Protein AF-A0A7J5TLV4-F1 (afdb_monomer_lite)

Sequence (67 aa):
MLTTVQVARLFGAETPEEIKTRQAYLAQLRFRGQGPRFVKHGRMILYPQSAVAEWLEEGETNCTRNV

Foldseek 3Di:
DAFLQRLQVVVVDDDPVSSVVSSVVQVVCVVVVNHFDWDDDPPTIDGDPVSSVVCVVVPSPVPDDDD

Secondary structure (DSSP, 8-state):
-EEHHHHHHHTT--SHHHHHHHHHHHHHHHHHT-S---EEETTEEEE-HHHHHHHHHT-TT-S----

Structure (mmCIF, N/CA/C/O backbone):
data_AF-A0A7J5TLV4-F1
#
_entry.id   AF-A0A7J5TLV4-F1
#
loop_
_atom_site.group_PDB
_atom_site.id
_atom_site.type_symbol
_atom_site.label_atom_id
_atom_site.label_alt_id
_atom_site.label_comp_id
_atom_site.label_asym_id
_atom_site.label_entity_id
_atom_site.label_seq_id
_atom_site.pdbx_PDB_ins_code
_atom_site.Cartn_x
_atom_site.Cartn_y
_atom_site.Cartn_z
_atom_site.occupancy
_atom_site.B_iso_or_equiv
_atom_site.auth_seq_id
_atom_site.auth_comp_id
_atom_site.auth_asym_id
_atom_site.auth_atom_id
_atom_site.pdbx_PDB_model_num
ATOM 1 N N . MET A 1 1 ? -10.715 -7.978 -1.801 1.00 87.56 1 MET A N 1
ATOM 2 C CA . MET A 1 1 ? -9.529 -7.543 -1.024 1.00 87.56 1 MET A CA 1
ATOM 3 C C . MET A 1 1 ? -8.292 -8.005 -1.778 1.00 87.56 1 MET A C 1
ATOM 5 O O . MET A 1 1 ? -8.307 -9.124 -2.273 1.00 87.56 1 MET A O 1
ATOM 9 N N . LEU A 1 2 ? -7.268 -7.164 -1.888 1.00 92.88 2 LEU A N 1
ATOM 10 C CA . LEU A 1 2 ? -6.008 -7.429 -2.579 1.00 92.88 2 LEU A CA 1
ATOM 11 C C . LEU A 1 2 ? -4.880 -7.600 -1.559 1.00 92.88 2 LEU A C 1
ATOM 13 O O . LEU A 1 2 ? -4.807 -6.875 -0.571 1.00 92.88 2 LEU A O 1
ATOM 17 N N . THR A 1 3 ? -3.979 -8.542 -1.792 1.00 94.94 3 THR A N 1
ATOM 18 C CA . THR A 1 3 ? -2.740 -8.675 -1.015 1.00 94.94 3 THR A CA 1
ATOM 19 C C . THR A 1 3 ? -1.702 -7.657 -1.475 1.00 94.94 3 THR A C 1
ATOM 21 O O . THR A 1 3 ? -1.754 -7.179 -2.606 1.00 94.94 3 THR A O 1
ATOM 24 N N . THR A 1 4 ? -0.687 -7.381 -0.654 1.00 92.12 4 THR A N 1
ATOM 25 C CA . THR A 1 4 ? 0.437 -6.512 -1.051 1.00 92.12 4 THR A CA 1
ATOM 26 C C . THR A 1 4 ? 1.125 -6.975 -2.344 1.00 92.12 4 THR A C 1
ATOM 28 O O . THR A 1 4 ? 1.600 -6.141 -3.103 1.00 92.12 4 THR A O 1
ATOM 31 N N . VAL A 1 5 ? 1.166 -8.288 -2.624 1.00 93.62 5 VAL A N 1
ATOM 32 C CA . VAL A 1 5 ? 1.695 -8.832 -3.893 1.00 93.62 5 VAL A CA 1
ATOM 33 C C . VAL A 1 5 ? 0.796 -8.460 -5.070 1.00 93.62 5 VAL A C 1
ATOM 35 O O . VAL A 1 5 ? 1.287 -8.016 -6.101 1.00 93.62 5 VAL A O 1
ATOM 38 N N . GLN A 1 6 ? -0.519 -8.644 -4.927 1.00 94.25 6 GLN A N 1
ATOM 39 C CA . GLN A 1 6 ? -1.475 -8.303 -5.984 1.00 94.25 6 GLN A CA 1
ATOM 40 C C . GLN A 1 6 ? -1.463 -6.805 -6.270 1.00 94.25 6 GLN A C 1
ATOM 42 O O . GLN A 1 6 ? -1.456 -6.421 -7.431 1.00 94.25 6 GLN A O 1
ATOM 47 N N . VAL A 1 7 ? -1.392 -5.979 -5.222 1.00 91.25 7 VAL A N 1
ATOM 48 C CA . VAL A 1 7 ? -1.213 -4.535 -5.373 1.00 91.25 7 VAL A CA 1
ATOM 49 C C . VAL A 1 7 ? 0.090 -4.265 -6.116 1.00 91.25 7 VAL A C 1
ATOM 51 O O . VAL A 1 7 ? 0.022 -3.678 -7.177 1.00 91.25 7 VAL A O 1
ATOM 54 N N . ALA A 1 8 ? 1.240 -4.785 -5.673 1.00 90.56 8 ALA A N 1
ATOM 55 C CA . ALA A 1 8 ? 2.526 -4.589 -6.356 1.00 90.56 8 ALA A CA 1
ATOM 56 C C . ALA A 1 8 ? 2.496 -4.910 -7.865 1.00 90.56 8 ALA A C 1
ATOM 58 O O . ALA A 1 8 ? 3.087 -4.173 -8.649 1.00 90.56 8 ALA A O 1
ATOM 59 N N . ARG A 1 9 ? 1.775 -5.959 -8.279 1.00 90.88 9 ARG A N 1
ATOM 60 C CA . ARG A 1 9 ? 1.595 -6.300 -9.700 1.00 90.88 9 ARG A CA 1
ATOM 61 C C . ARG A 1 9 ? 0.781 -5.265 -10.476 1.00 90.88 9 ARG A C 1
ATOM 63 O O . ARG A 1 9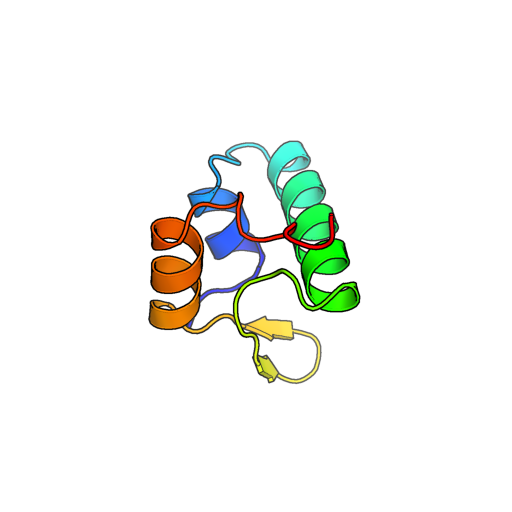 ? 1.095 -5.005 -11.628 1.00 90.88 9 ARG A O 1
ATOM 70 N N . LEU A 1 10 ? -0.220 -4.643 -9.851 1.00 88.81 10 LEU A N 1
ATOM 71 C CA . LEU A 1 10 ? -0.970 -3.539 -10.464 1.00 88.81 10 LEU A CA 1
ATOM 72 C C . LEU A 1 10 ? -0.084 -2.305 -10.714 1.00 88.81 10 LEU A C 1
ATOM 74 O O . LEU A 1 10 ? -0.345 -1.571 -11.656 1.00 88.81 10 LEU A O 1
ATOM 78 N N . PHE A 1 11 ? 0.998 -2.128 -9.943 1.00 80.25 11 PHE A N 1
ATOM 79 C CA . PHE A 1 11 ? 2.033 -1.097 -10.163 1.00 80.25 11 PHE A CA 1
ATOM 80 C C . PHE A 1 11 ? 3.094 -1.512 -11.201 1.00 80.25 11 PHE A C 1
ATOM 82 O O . PHE A 1 11 ? 4.177 -0.928 -11.247 1.00 80.25 11 PHE A O 1
ATOM 89 N N . GLY A 1 12 ? 2.828 -2.555 -11.993 1.00 83.50 12 GLY A N 1
ATOM 90 C CA . GLY A 1 12 ? 3.722 -3.017 -13.054 1.00 83.50 12 GLY A CA 1
ATOM 91 C C . GLY A 1 12 ? 4.921 -3.843 -12.580 1.00 83.50 12 GLY A C 1
ATOM 92 O O . GLY A 1 12 ? 5.893 -3.951 -13.315 1.00 83.50 12 GLY A O 1
ATOM 93 N N . ALA A 1 13 ? 4.900 -4.409 -11.366 1.00 87.19 13 ALA A N 1
ATOM 94 C CA . ALA A 1 13 ? 5.925 -5.376 -10.965 1.00 87.19 13 ALA A CA 1
ATOM 95 C C . ALA A 1 13 ? 5.601 -6.773 -11.501 1.00 87.19 13 ALA A C 1
ATOM 97 O O . ALA A 1 13 ? 4.622 -7.391 -11.071 1.00 87.19 13 ALA A O 1
ATOM 98 N N . GLU A 1 14 ? 6.455 -7.299 -12.374 1.00 88.69 14 GLU A N 1
ATOM 99 C CA . GLU A 1 14 ? 6.267 -8.621 -12.980 1.00 88.69 14 GLU A CA 1
ATOM 100 C C . GLU A 1 14 ? 7.245 -9.646 -12.404 1.00 88.69 14 GLU A C 1
ATOM 102 O O . GLU A 1 14 ? 6.879 -10.802 -12.164 1.00 88.69 14 GLU A O 1
ATOM 107 N N . THR A 1 15 ? 8.470 -9.212 -12.099 1.00 93.56 15 THR A N 1
ATOM 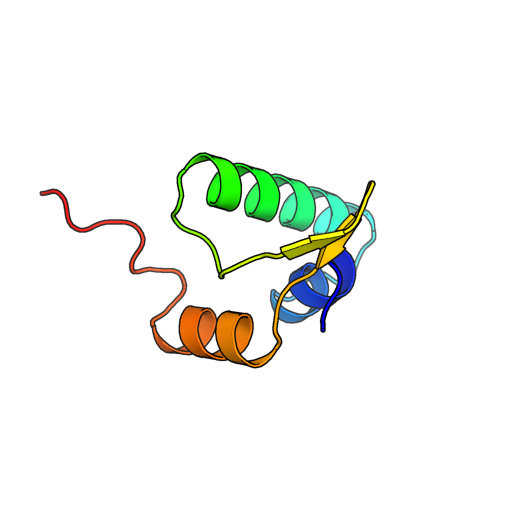108 C CA . THR A 1 15 ? 9.515 -10.078 -11.545 1.00 93.56 15 THR A CA 1
ATOM 109 C C . THR A 1 15 ? 9.437 -10.187 -10.015 1.00 93.56 15 THR A C 1
ATOM 111 O O . THR A 1 15 ? 8.946 -9.278 -9.333 1.00 93.56 15 THR A O 1
ATOM 114 N N . PRO A 1 16 ? 9.933 -11.284 -9.411 1.00 93.38 16 PRO A N 1
ATOM 115 C CA . PRO A 1 16 ? 9.994 -11.424 -7.954 1.00 93.38 16 PRO A CA 1
ATOM 116 C C . PRO A 1 16 ? 10.754 -10.287 -7.248 1.00 93.38 16 PRO A C 1
ATOM 118 O O . PRO A 1 16 ? 10.374 -9.870 -6.150 1.00 93.38 16 PRO A O 1
ATOM 121 N N . GLU A 1 17 ? 11.814 -9.775 -7.865 1.00 92.00 17 GLU A N 1
ATOM 122 C CA . GLU A 1 17 ? 12.661 -8.692 -7.362 1.00 92.00 17 GLU A CA 1
ATOM 123 C C . GLU 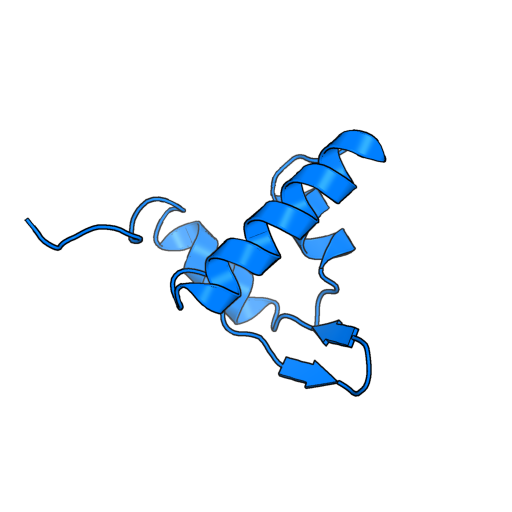A 1 17 ? 11.918 -7.348 -7.369 1.00 92.00 17 GLU A C 1
ATOM 125 O O . GLU A 1 17 ? 11.930 -6.614 -6.373 1.00 92.00 17 GLU A O 1
ATOM 130 N N . GLU A 1 18 ? 11.200 -7.049 -8.453 1.00 88.62 18 GLU A N 1
ATOM 131 C CA . GLU A 1 18 ? 10.345 -5.863 -8.541 1.00 88.62 18 GLU A CA 1
ATOM 132 C C . GLU A 1 18 ? 9.196 -5.943 -7.543 1.00 88.62 18 GLU A C 1
ATOM 134 O O . GLU A 1 18 ? 8.911 -4.960 -6.859 1.00 88.62 18 GLU A O 1
ATOM 139 N N . ILE A 1 19 ? 8.575 -7.118 -7.388 1.00 90.81 19 ILE A N 1
ATOM 140 C CA . ILE A 1 19 ? 7.498 -7.322 -6.415 1.00 90.81 19 ILE A CA 1
ATOM 141 C C . ILE A 1 19 ? 8.006 -6.999 -5.009 1.00 90.81 19 ILE A C 1
ATOM 143 O O . ILE A 1 19 ? 7.347 -6.251 -4.287 1.00 90.81 19 ILE A O 1
ATOM 147 N N . LYS A 1 20 ? 9.186 -7.494 -4.616 1.00 90.50 20 LYS A N 1
ATOM 148 C CA . LYS A 1 20 ? 9.787 -7.174 -3.309 1.00 90.50 20 LYS A CA 1
ATOM 149 C C . LYS A 1 20 ? 10.049 -5.674 -3.153 1.00 90.50 20 LYS A C 1
ATOM 151 O O . LYS A 1 20 ? 9.712 -5.100 -2.117 1.00 90.50 20 LYS A O 1
ATOM 156 N N . THR A 1 21 ? 10.592 -5.031 -4.186 1.00 90.50 21 THR A N 1
ATOM 157 C CA . THR A 1 21 ? 10.849 -3.582 -4.196 1.00 90.50 21 THR A CA 1
ATOM 158 C C . THR A 1 21 ? 9.554 -2.786 -4.015 1.00 90.50 21 THR A C 1
ATOM 160 O O . THR A 1 21 ? 9.471 -1.906 -3.155 1.00 90.50 21 THR A O 1
ATOM 163 N N . ARG A 1 22 ? 8.492 -3.145 -4.746 1.00 89.44 22 ARG A N 1
ATOM 164 C CA . ARG A 1 22 ? 7.173 -2.507 -4.628 1.00 89.44 22 ARG A CA 1
ATOM 165 C C . ARG A 1 22 ? 6.495 -2.796 -3.292 1.00 89.44 22 ARG A C 1
ATOM 167 O O . ARG A 1 22 ? 5.863 -1.908 -2.731 1.00 89.44 22 ARG A O 1
ATOM 174 N N . GLN A 1 23 ? 6.660 -3.987 -2.724 1.00 91.81 23 GLN A N 1
ATOM 175 C CA . GLN A 1 23 ? 6.170 -4.293 -1.377 1.00 91.81 23 GLN A CA 1
ATOM 176 C C . GLN A 1 23 ? 6.837 -3.423 -0.308 1.00 91.81 23 GLN A C 1
ATOM 178 O O . GLN A 1 23 ? 6.149 -2.933 0.593 1.00 91.81 23 GLN A O 1
ATOM 183 N N . ALA A 1 24 ? 8.155 -3.221 -0.405 1.00 91.62 24 ALA A N 1
ATOM 184 C CA . ALA A 1 24 ? 8.893 -2.337 0.491 1.00 91.62 24 ALA A CA 1
ATOM 185 C C . ALA A 1 24 ? 8.422 -0.883 0.339 1.00 91.62 24 ALA A C 1
ATOM 187 O O . ALA A 1 24 ? 8.173 -0.212 1.341 1.00 91.62 24 ALA A O 1
ATOM 188 N N . TYR A 1 25 ? 8.206 -0.427 -0.896 1.00 89.88 25 TYR A N 1
ATOM 189 C CA . TYR A 1 25 ? 7.644 0.893 -1.177 1.00 89.88 25 TYR A CA 1
ATOM 190 C C . TYR A 1 25 ? 6.245 1.074 -0.563 1.00 89.88 25 TYR A C 1
ATOM 192 O O . TYR A 1 25 ? 6.018 2.013 0.200 1.00 89.88 25 TYR A O 1
ATOM 200 N N . LEU A 1 26 ? 5.334 0.116 -0.766 1.00 90.62 26 LEU A N 1
ATOM 201 C CA . LEU A 1 26 ? 4.009 0.116 -0.134 1.00 90.62 26 LEU A CA 1
ATOM 202 C C . LEU A 1 26 ? 4.097 0.117 1.401 1.00 90.62 26 LEU A C 1
ATOM 204 O O . LEU A 1 26 ? 3.250 0.708 2.066 1.00 90.62 26 LEU A O 1
ATOM 208 N N . ALA A 1 27 ? 5.109 -0.528 1.991 1.00 92.06 27 ALA A N 1
ATOM 209 C CA . ALA A 1 27 ? 5.338 -0.475 3.433 1.00 92.06 27 ALA A CA 1
ATOM 210 C C . ALA A 1 27 ? 5.758 0.917 3.915 1.00 92.06 27 ALA A C 1
ATOM 212 O O . ALA A 1 27 ? 5.239 1.382 4.932 1.00 92.06 27 ALA A O 1
ATOM 213 N N . GLN A 1 28 ? 6.632 1.596 3.170 1.00 91.81 28 GLN A N 1
ATOM 214 C CA . GLN A 1 28 ? 7.015 2.979 3.458 1.00 91.81 28 GLN A CA 1
ATOM 215 C C . GLN A 1 28 ? 5.818 3.927 3.341 1.00 91.81 28 GLN A C 1
ATOM 217 O O . GLN A 1 28 ? 5.617 4.761 4.221 1.00 91.81 28 GLN A O 1
ATOM 222 N N . LEU A 1 29 ? 4.981 3.762 2.315 1.00 90.12 29 LEU A N 1
ATOM 223 C CA . LEU A 1 29 ? 3.766 4.560 2.146 1.00 90.12 29 LEU A CA 1
ATOM 224 C C . LEU A 1 29 ? 2.791 4.387 3.314 1.00 90.12 29 LEU A C 1
ATOM 226 O O . LEU A 1 29 ? 2.264 5.377 3.820 1.00 90.12 29 LEU A O 1
ATOM 230 N N . ARG A 1 30 ? 2.596 3.153 3.802 1.00 90.62 30 ARG A N 1
ATOM 231 C CA . ARG A 1 30 ? 1.785 2.902 5.006 1.00 90.62 30 ARG A CA 1
ATOM 232 C C . ARG A 1 30 ? 2.361 3.596 6.234 1.00 90.62 30 ARG A C 1
ATOM 234 O O . ARG A 1 30 ? 1.605 4.187 6.995 1.00 90.62 30 ARG A O 1
ATOM 241 N N . PHE A 1 31 ? 3.679 3.533 6.421 1.00 88.38 31 PHE A N 1
ATOM 242 C CA . PHE A 1 31 ? 4.346 4.197 7.541 1.00 88.38 31 PHE A CA 1
ATOM 243 C C . PHE A 1 31 ? 4.183 5.723 7.487 1.00 88.38 31 PHE A C 1
ATOM 245 O O . PHE A 1 31 ? 3.983 6.354 8.517 1.00 88.38 31 PHE A O 1
ATOM 252 N N . ARG A 1 32 ? 4.218 6.307 6.284 1.00 86.56 32 ARG A N 1
ATOM 253 C CA . ARG A 1 32 ? 4.040 7.750 6.060 1.00 86.56 32 ARG A CA 1
ATOM 254 C C . ARG A 1 32 ? 2.577 8.207 6.023 1.00 86.56 32 ARG A C 1
ATOM 256 O O . ARG A 1 32 ? 2.339 9.406 5.962 1.00 86.56 32 ARG A O 1
ATOM 263 N N . GLY A 1 33 ? 1.611 7.284 6.014 1.00 88.44 33 GLY A N 1
ATOM 264 C CA . GLY A 1 33 ? 0.189 7.603 5.828 1.00 88.44 33 GLY A CA 1
ATOM 265 C C . GLY A 1 33 ? -0.166 8.111 4.423 1.00 88.44 33 GLY A C 1
ATOM 266 O O . GLY A 1 33 ? -1.185 8.765 4.261 1.00 88.44 33 GLY A O 1
ATOM 267 N N . GLN A 1 34 ? 0.675 7.828 3.423 1.00 86.75 34 GLN A N 1
ATOM 268 C CA . GLN A 1 34 ? 0.579 8.345 2.045 1.00 86.75 34 GLN A CA 1
ATOM 269 C C . GLN A 1 34 ? 0.134 7.285 1.023 1.00 86.75 34 GLN A C 1
ATOM 271 O O . GLN A 1 34 ? 0.158 7.521 -0.180 1.00 86.75 34 GLN A O 1
ATOM 276 N N . GLY A 1 35 ? -0.191 6.082 1.492 1.00 87.25 35 GLY A N 1
ATOM 277 C CA . GLY A 1 35 ? -0.596 4.965 0.646 1.00 87.25 35 GLY A CA 1
ATOM 278 C C . GLY A 1 35 ? -2.095 4.685 0.693 1.00 87.25 35 GLY A C 1
ATOM 279 O O . GLY A 1 35 ? -2.822 5.283 1.489 1.00 87.25 35 GLY A O 1
ATOM 280 N N . PRO A 1 36 ? -2.548 3.692 -0.085 1.00 90.50 36 PRO A N 1
ATOM 281 C CA . PRO A 1 36 ? -3.943 3.298 -0.100 1.00 90.50 36 PRO A CA 1
ATOM 282 C C . PRO A 1 36 ? -4.343 2.748 1.270 1.00 90.50 36 PRO A C 1
ATOM 284 O O . PRO A 1 36 ? -3.532 2.149 1.994 1.00 90.50 36 PRO A O 1
ATOM 287 N N . ARG A 1 37 ? -5.623 2.918 1.613 1.00 91.06 37 ARG A N 1
ATOM 288 C CA . ARG A 1 37 ? -6.186 2.385 2.860 1.00 91.06 37 ARG A CA 1
ATOM 289 C C . ARG A 1 37 ? -5.923 0.884 2.948 1.00 91.06 37 ARG A C 1
ATOM 291 O O . ARG A 1 37 ? -6.049 0.155 1.965 1.00 91.06 37 ARG A O 1
ATOM 298 N N . PHE A 1 38 ? -5.578 0.414 4.141 1.00 92.94 38 PHE A N 1
ATOM 299 C CA . PHE A 1 38 ? -5.235 -0.982 4.375 1.00 92.94 38 PHE A CA 1
ATOM 300 C C . PHE A 1 38 ? -5.947 -1.534 5.606 1.00 92.94 38 PHE A C 1
ATOM 302 O O . PHE A 1 38 ? -6.306 -0.808 6.530 1.00 92.94 38 PHE A O 1
ATOM 309 N N . VAL A 1 39 ? -6.108 -2.851 5.623 1.00 93.50 39 VAL A N 1
ATOM 310 C CA . VAL A 1 39 ? -6.644 -3.620 6.740 1.00 93.50 39 VAL A CA 1
ATOM 311 C C . VAL A 1 39 ? -5.570 -4.598 7.193 1.00 93.50 39 VAL A C 1
ATOM 313 O O . VAL A 1 39 ? -5.053 -5.395 6.405 1.00 93.50 39 VAL A O 1
ATOM 316 N N . LYS A 1 40 ? -5.220 -4.544 8.480 1.00 92.88 40 LYS A N 1
ATOM 317 C CA . LYS A 1 40 ? -4.326 -5.528 9.094 1.00 92.88 40 LYS A CA 1
ATOM 318 C C . LYS A 1 40 ? -5.125 -6.790 9.413 1.00 92.88 40 LYS A C 1
ATOM 320 O O . LYS A 1 40 ? -6.028 -6.755 10.242 1.00 92.88 40 LYS A O 1
ATOM 325 N N . HIS A 1 41 ? -4.771 -7.902 8.778 1.00 92.56 41 HIS A N 1
ATOM 326 C CA . HIS A 1 41 ? -5.399 -9.202 8.988 1.00 92.56 41 HIS A CA 1
ATOM 327 C C . HIS A 1 41 ? -4.360 -10.194 9.524 1.00 92.56 41 HIS A C 1
ATOM 329 O O . HIS A 1 41 ? -3.657 -10.874 8.773 1.00 92.56 41 HIS A O 1
ATOM 335 N N . GLY A 1 42 ? -4.204 -10.221 10.851 1.00 92.75 42 GLY A N 1
ATOM 336 C CA . GLY A 1 42 ? -3.175 -11.015 11.523 1.00 92.75 42 GLY A CA 1
ATOM 337 C C . GLY A 1 42 ? -1.763 -10.594 11.102 1.00 92.75 42 GLY A C 1
ATOM 338 O O . GLY A 1 42 ? -1.328 -9.475 11.387 1.00 92.75 42 GLY A O 1
ATOM 339 N N . ARG A 1 43 ? -1.049 -11.501 10.423 1.00 89.50 43 ARG A N 1
ATOM 340 C CA . ARG A 1 43 ? 0.297 -11.260 9.865 1.00 89.50 43 ARG A CA 1
ATOM 341 C C . ARG A 1 43 ? 0.279 -10.632 8.466 1.00 89.50 43 ARG A C 1
ATOM 343 O O . ARG A 1 43 ? 1.336 -10.269 7.961 1.00 89.50 43 ARG A O 1
ATOM 350 N N . MET A 1 44 ? -0.890 -10.512 7.837 1.00 90.31 44 MET A N 1
ATOM 351 C CA . MET A 1 44 ? -1.031 -10.01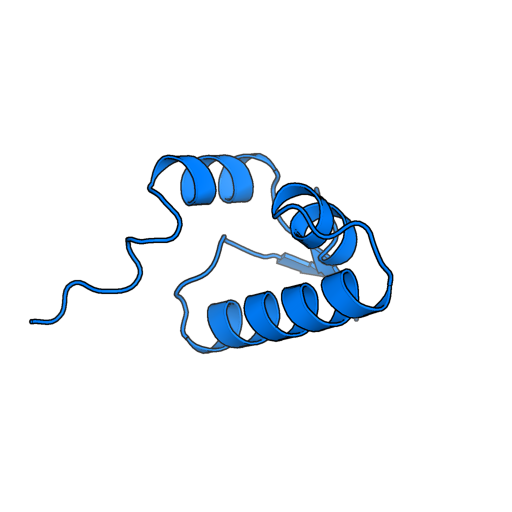7 6.469 1.00 90.31 44 MET A CA 1
ATOM 352 C C . MET A 1 44 ? -1.592 -8.597 6.433 1.00 90.31 44 MET A C 1
ATOM 354 O O . MET A 1 44 ? -2.344 -8.176 7.313 1.00 90.31 44 MET A O 1
ATOM 358 N N . ILE A 1 45 ? -1.246 -7.876 5.369 1.00 93.38 45 ILE A N 1
ATOM 359 C CA . ILE A 1 45 ? -1.850 -6.593 5.01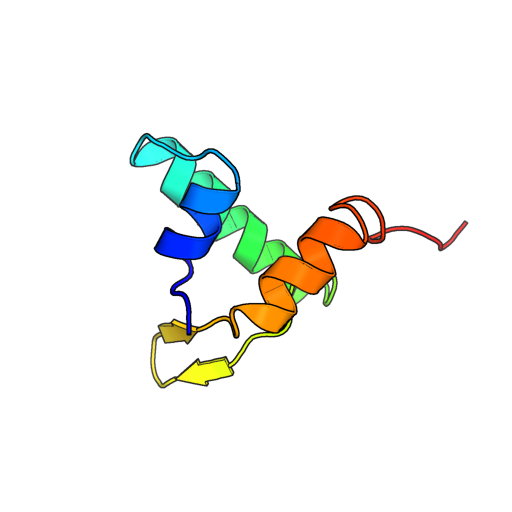5 1.00 93.38 45 ILE A CA 1
ATOM 360 C C . ILE A 1 45 ? -2.707 -6.812 3.775 1.00 93.38 45 ILE A C 1
ATOM 362 O O . ILE A 1 45 ? -2.229 -7.337 2.766 1.00 93.38 45 ILE A O 1
ATOM 366 N N . LEU A 1 46 ? -3.972 -6.423 3.879 1.00 94.56 46 LEU A N 1
ATOM 367 C CA . LEU A 1 46 ? -4.936 -6.478 2.794 1.00 94.56 46 LEU A CA 1
ATOM 368 C C . LEU A 1 46 ? -5.364 -5.067 2.418 1.00 94.56 46 LEU A C 1
ATOM 370 O O . LEU A 1 46 ? -5.486 -4.188 3.266 1.00 94.56 46 LEU A O 1
ATOM 374 N N . TYR A 1 47 ? -5.629 -4.877 1.140 1.00 93.69 47 TYR A N 1
ATOM 375 C CA . TYR A 1 47 ? -6.047 -3.620 0.560 1.00 93.69 47 TYR A CA 1
ATOM 376 C C . TYR A 1 47 ? -7.452 -3.780 -0.023 1.00 93.69 47 TYR A C 1
ATOM 378 O O . TYR A 1 47 ? -7.682 -4.671 -0.848 1.00 93.69 47 TYR A O 1
ATOM 386 N N . PRO A 1 48 ? -8.433 -2.967 0.387 1.00 94.75 48 PRO A N 1
ATOM 387 C CA . PRO A 1 48 ? -9.698 -2.884 -0.325 1.00 94.75 48 PRO A CA 1
ATOM 388 C C . PRO A 1 48 ? -9.440 -2.471 -1.777 1.00 94.75 48 PRO A C 1
ATOM 390 O O . PRO A 1 48 ? -8.680 -1.543 -2.031 1.00 94.75 48 PRO A O 1
ATOM 393 N N . GLN A 1 49 ? -10.065 -3.159 -2.733 1.00 92.94 49 GLN A N 1
ATOM 394 C CA . GLN A 1 49 ? -9.840 -2.887 -4.156 1.00 92.94 49 GLN A CA 1
ATOM 395 C C . GLN A 1 49 ? -10.249 -1.457 -4.528 1.00 92.94 49 GLN A C 1
ATOM 397 O O . GLN A 1 49 ? -9.518 -0.792 -5.249 1.00 92.94 49 GLN A O 1
ATOM 402 N N . SER A 1 50 ? -11.362 -0.973 -3.969 1.00 92.19 50 SER A N 1
ATOM 403 C CA . SER A 1 50 ? -11.826 0.405 -4.147 1.00 92.19 50 SER A CA 1
ATOM 404 C C . SER A 1 50 ? -10.813 1.434 -3.650 1.00 92.19 50 SER A C 1
ATOM 406 O O . SER A 1 50 ? -10.562 2.404 -4.343 1.00 92.19 50 SER A O 1
ATOM 408 N N . ALA A 1 51 ? -10.176 1.196 -2.501 1.00 90.88 51 ALA A N 1
ATOM 409 C CA . ALA A 1 51 ? -9.172 2.110 -1.960 1.00 90.88 51 ALA A CA 1
ATOM 410 C C . ALA A 1 51 ? -7.879 2.139 -2.790 1.00 90.88 51 ALA A C 1
ATOM 412 O O . ALA A 1 51 ? -7.194 3.153 -2.817 1.00 90.88 51 ALA A O 1
ATOM 413 N N . VAL A 1 52 ? -7.521 1.025 -3.439 1.00 90.38 52 VAL A N 1
ATOM 414 C CA . VAL A 1 52 ? -6.378 0.984 -4.365 1.00 90.38 52 VAL A CA 1
ATOM 415 C C . VAL A 1 52 ? -6.715 1.718 -5.658 1.00 90.38 52 VAL A C 1
ATOM 417 O O . VAL A 1 52 ? -5.878 2.465 -6.141 1.00 90.38 52 VAL A O 1
ATOM 420 N N . ALA A 1 53 ? -7.924 1.529 -6.194 1.00 89.88 53 ALA A N 1
ATOM 421 C CA . ALA A 1 53 ? -8.385 2.234 -7.388 1.00 89.88 53 ALA A CA 1
ATOM 422 C C . ALA A 1 53 ? -8.474 3.749 -7.157 1.00 89.88 53 ALA A C 1
ATOM 424 O O . ALA A 1 53 ? -7.893 4.500 -7.924 1.00 89.88 53 ALA A O 1
ATOM 425 N N . GLU A 1 54 ? -9.099 4.181 -6.059 1.00 89.44 54 GLU A N 1
ATOM 426 C CA . GLU A 1 54 ? -9.179 5.592 -5.648 1.00 89.44 54 GLU A CA 1
ATOM 427 C C . GLU A 1 54 ? -7.783 6.216 -5.538 1.00 89.44 54 GLU A C 1
ATOM 429 O O . GLU A 1 54 ? -7.519 7.256 -6.127 1.00 89.44 54 GLU A O 1
ATOM 434 N N . TRP A 1 55 ? -6.851 5.537 -4.867 1.00 86.38 55 TRP A N 1
ATOM 435 C CA . TRP A 1 55 ? -5.478 6.025 -4.737 1.00 86.38 55 TRP A CA 1
ATOM 436 C C . TRP A 1 55 ? -4.724 6.104 -6.077 1.00 86.38 55 TRP A C 1
ATOM 438 O O . TRP A 1 55 ? -3.913 7.004 -6.275 1.00 86.38 55 TRP A O 1
ATOM 448 N N . LEU A 1 56 ? -4.982 5.174 -7.003 1.00 83.75 56 LEU A N 1
ATOM 449 C CA . LEU A 1 56 ? -4.418 5.208 -8.356 1.00 83.75 56 LEU A CA 1
ATOM 450 C C . LEU A 1 56 ? -5.022 6.342 -9.199 1.00 83.75 56 LEU A C 1
ATOM 452 O O . LEU A 1 56 ? -4.298 6.999 -9.944 1.00 83.75 56 LEU A O 1
ATOM 456 N N . GLU A 1 57 ? -6.330 6.578 -9.075 1.00 84.69 57 GLU A N 1
ATOM 457 C CA . GLU A 1 57 ? -7.063 7.641 -9.775 1.00 84.69 57 GLU A CA 1
ATOM 458 C C . GLU A 1 57 ? -6.691 9.041 -9.279 1.00 84.69 57 GLU A C 1
ATOM 460 O O . GLU A 1 57 ? -6.560 9.958 -10.087 1.00 84.69 57 GLU A O 1
ATOM 465 N N . GLU A 1 58 ? -6.433 9.206 -7.978 1.00 80.06 58 GLU A N 1
ATOM 466 C CA . GLU A 1 58 ? -5.881 10.446 -7.409 1.00 80.06 58 GLU A CA 1
ATOM 467 C C . GLU A 1 58 ? -4.466 10.767 -7.929 1.00 80.06 58 GLU A C 1
ATOM 469 O O . GLU A 1 58 ? -3.927 11.850 -7.678 1.00 80.06 58 GLU A O 1
ATOM 474 N N . GLY A 1 59 ? -3.879 9.833 -8.684 1.00 66.00 59 GLY A N 1
ATOM 475 C CA . GLY A 1 59 ? -2.491 9.819 -9.080 1.00 66.00 59 GLY 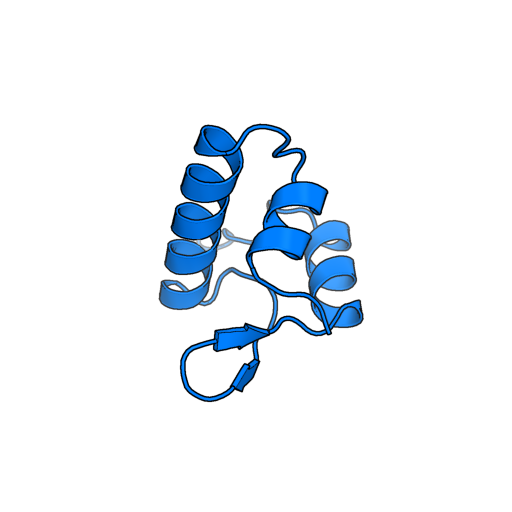A CA 1
ATOM 476 C C . GLY A 1 59 ? -1.634 9.469 -7.874 1.00 66.00 59 GLY A C 1
ATOM 477 O O . GLY A 1 59 ? -1.747 10.078 -6.809 1.00 66.00 59 GLY A O 1
ATOM 478 N N . GLU A 1 60 ? -0.660 8.580 -8.068 1.00 59.75 60 GLU A N 1
ATOM 479 C CA . GLU A 1 60 ? 0.416 8.257 -7.107 1.00 59.75 60 GLU A CA 1
ATOM 480 C C . GLU A 1 60 ? 1.240 9.493 -6.643 1.00 59.75 60 GLU A C 1
ATOM 482 O O . GLU A 1 60 ? 2.280 9.368 -6.005 1.00 59.75 60 GLU A O 1
ATOM 487 N N . THR A 1 61 ? 0.797 10.703 -7.001 1.00 47.25 61 THR A N 1
ATOM 488 C CA . THR A 1 61 ? 1.411 12.020 -6.860 1.00 47.25 61 THR A CA 1
ATOM 489 C C . THR A 1 61 ? 0.772 12.868 -5.751 1.00 47.25 61 THR A C 1
ATOM 491 O O . THR A 1 61 ? 1.407 13.823 -5.306 1.00 47.25 61 THR A O 1
ATOM 494 N N . ASN A 1 62 ? -0.417 12.537 -5.217 1.00 42.53 62 ASN A N 1
ATOM 495 C CA . ASN A 1 62 ? -1.006 13.308 -4.102 1.00 42.53 62 ASN A CA 1
ATOM 496 C C . ASN A 1 62 ? -0.410 12.946 -2.722 1.00 42.53 62 ASN A C 1
ATOM 498 O O . ASN A 1 62 ? -1.059 12.989 -1.681 1.00 42.53 62 ASN A O 1
ATOM 502 N N . CYS A 1 63 ? 0.875 12.599 -2.712 1.00 43.47 63 CYS A N 1
ATOM 503 C CA . CYS A 1 63 ? 1.710 12.490 -1.528 1.00 43.47 63 CYS A CA 1
ATOM 504 C C . CYS A 1 63 ? 2.782 13.590 -1.501 1.00 43.47 63 CYS A C 1
ATOM 506 O O . CYS A 1 63 ? 3.906 13.346 -1.090 1.00 43.47 63 CYS A O 1
ATOM 508 N N . THR A 1 64 ? 2.413 14.810 -1.909 1.00 39.72 64 THR A N 1
ATOM 509 C CA . THR A 1 64 ? 2.956 16.079 -1.389 1.00 39.72 64 THR A CA 1
ATOM 510 C C . THR A 1 64 ? 2.068 17.245 -1.833 1.00 39.72 64 THR A C 1
ATOM 512 O O . THR A 1 64 ? 2.143 17.681 -2.977 1.00 39.72 64 THR A O 1
ATOM 515 N N . ARG A 1 65 ? 1.327 17.847 -0.895 1.00 31.83 65 ARG A N 1
ATOM 516 C CA . ARG A 1 65 ? 1.233 19.312 -0.834 1.00 31.83 65 ARG A CA 1
ATOM 517 C C . ARG A 1 65 ? 1.361 19.783 0.612 1.00 31.83 65 ARG A C 1
ATOM 519 O O . ARG A 1 65 ? 0.390 20.077 1.291 1.00 31.83 65 ARG A O 1
ATOM 526 N N . ASN A 1 66 ? 2.608 19.795 1.067 1.00 35.12 66 ASN A N 1
ATOM 527 C CA . ASN A 1 66 ? 3.129 20.821 1.961 1.00 35.12 66 ASN A CA 1
ATOM 528 C C . ASN A 1 66 ? 4.424 21.324 1.313 1.00 35.12 66 ASN A C 1
ATOM 530 O O . ASN A 1 66 ? 5.489 20.770 1.571 1.00 35.12 66 ASN A O 1
ATOM 534 N N . VAL A 1 67 ? 4.271 22.241 0.355 1.00 40.81 67 VAL A N 1
ATOM 535 C CA . VAL A 1 67 ? 4.873 23.585 0.262 1.00 40.81 67 VAL A CA 1
ATOM 536 C C . VAL A 1 67 ? 3.934 24.405 -0.625 1.00 40.81 67 VAL A C 1
ATOM 538 O O . VAL A 1 67 ? 3.392 23.828 -1.601 1.00 40.81 67 VAL A O 1
#

pLDDT: mean 84.19, std 16.13, range [31.83, 94.94]

Organism: NCBI:txid1689

Radius of gyration: 11.75 Å; chains: 1; bounding box: 24×35×25 Å